Protein 7WZ5 (pdb70)

Foldseek 3Di:
DQQFFALVLLVLLLVLLPPFADAQDPVLVVCCVLQPQPPPQADDADVVRLVLLSLLLLLLVLLVLVLVVVVPADADDPVLGGRTNVVSVVVSNVSSVVRNVSNVVSVVDDDDCRRVSNSVSLSVQCPDSNRNRSSVNSSSVVSSVSSVCCCVRVVVSHHYD

Radius of gyration: 15.39 Å; Cα contacts (8 Å, |Δi|>4): 186; chains: 1; bounding box: 43×32×38 Å

Nearest PDB structures (foldseek):
  7wz5-assembly1_A  TM=1.006E+00  e=7.990E-25  Larimichthys crocea
  3piw-assembly1_A  TM=7.732E-01  e=2.034E-06  Danio rerio
  3oq3-assembly1_A  TM=6.898E-01  e=5.619E-03  Mus musculus
  3se4-assembly1_B  TM=6.788E-01  e=1.562E-02  Homo sapiens
  1b5l-assembly1_A  TM=5.083E-01  e=3.363E-02  Komagataella pastoris

Organism: Larimichthys crocea (NCBI:txid215358)

InterPro domains:
  IPR000471 Interferon alpha/beta/delta [PF00143] (36-172)
  IPR009079 Four-helical cytokine-like, core [G3DSA:1.20.1250.10] (24-180)
  IPR009079 Four-helical cytokine-like, core [SSF47266] (35-174)

CATH classification: 1.20.1250.10

Structure (mmCIF, N/CA/C/O backbone):
data_7WZ5
#
_entry.id   7WZ5
#
_cell.length_a   36.310
_cell.length_b   60.620
_cell.length_c   81.220
_cell.angle_alpha   90.00
_cell.angle_beta   90.00
_cell.angle_gamma   90.00
#
_symmetry.space_group_name_H-M   'P 21 21 21'
#
loop_
_entity.id
_entity.type
_entity.pdbx_description
1 polymer 'Interferon C'
2 non-polymer 2-acetamido-2-deoxy-beta-D-glucopyranose
3 water water
#
loop_
_atom_site.group_PDB
_atom_site.id
_atom_site.type_symbol
_atom_site.label_atom_id
_atom_site.label_alt_id
_atom_site.label_comp_id
_atom_site.label_asym_id
_atom_site.label_entity_id
_atom_site.label_seq_id
_atom_site.pdbx_PDB_ins_code
_atom_site.Cartn_x
_atom_site.Cartn_y
_atom_site.Cartn_z
_atom_site.occupancy
_atom_site.B_iso_or_equiv
_atom_site.auth_seq_id
_atom_site.auth_comp_id
_atom_site.auth_asym_id
_atom_site.auth_atom_id
_atom_site.pdbx_PDB_model_num
ATOM 1 N N . PRO A 1 1 ? 23.272 24.312 35.037 1.00 57.65 2 PRO A N 1
ATOM 2 C CA . PRO A 1 1 ? 23.436 23.653 36.337 1.00 58.73 2 PRO A CA 1
ATOM 3 C C . PRO A 1 1 ? 24.677 22.769 36.376 1.00 56.23 2 PRO A C 1
ATOM 4 O O . PRO A 1 1 ? 24.876 21.949 35.480 1.00 52.75 2 PRO A O 1
ATOM 8 N N . THR A 1 2 ? 25.503 22.939 37.405 1.00 59.74 3 THR A N 1
ATOM 9 C CA . THR A 1 2 ? 26.760 22.207 37.499 1.00 58.93 3 THR A CA 1
ATOM 10 C C . THR A 1 2 ? 26.607 20.817 38.117 1.00 56.03 3 THR A C 1
ATOM 11 O O . THR A 1 2 ? 27.606 20.095 38.209 1.00 57.55 3 THR A O 1
ATOM 15 N N . CYS A 1 3 ? 25.385 20.421 38.503 1.00 48.61 4 CYS A N 1
ATOM 16 C CA . CYS A 1 3 ? 25.075 19.145 39.159 1.00 41.99 4 CYS A CA 1
ATOM 17 C C . CYS A 1 3 ? 26.154 18.649 40.112 1.00 43.55 4 CYS A C 1
ATOM 18 O O . CYS A 1 3 ? 26.867 17.682 39.824 1.00 47.83 4 CYS A O 1
ATOM 21 N N . GLN A 1 4 ? 26.275 19.298 41.255 1.00 36.90 5 GLN A N 1
ATOM 22 C CA . GLN A 1 4 ? 27.204 18.855 42.274 1.00 35.50 5 GLN A CA 1
ATOM 23 C C . GLN A 1 4 ? 26.478 18.976 43.596 1.00 33.02 5 GLN A C 1
ATOM 24 O O . GLN A 1 4 ? 25.642 19.867 43.772 1.00 37.24 5 GLN A O 1
ATOM 30 N N . LEU A 1 5 ? 26.772 18.068 44.523 1.00 26.63 6 LEU A N 1
ATOM 31 C CA . LEU A 1 5 ? 26.261 18.213 45.872 1.00 22.07 6 LEU A CA 1
ATOM 32 C C . LEU A 1 5 ? 27.328 18.948 46.667 1.00 21.14 6 LEU A C 1
ATOM 33 O O . LEU A 1 5 ? 28.482 18.505 46.736 1.00 21.95 6 LEU A O 1
ATOM 38 N N . GLU A 1 6 ? 26.932 20.053 47.273 1.00 20.26 7 GLU A N 1
ATOM 39 C CA . GLU A 1 6 ? 27.849 20.862 48.052 1.00 21.21 7 GLU A CA 1
ATOM 40 C C . GLU A 1 6 ? 28.091 20.200 49.402 1.00 19.35 7 GLU A C 1
ATOM 41 O O . GLU A 1 6 ? 27.146 19.956 50.169 1.00 18.58 7 GLU A O 1
ATOM 47 N N . GLY A 1 7 ? 29.358 19.921 49.695 1.00 19.51 8 GLY A N 1
ATOM 48 C CA . GLY A 1 7 ? 29.685 19.248 50.940 1.00 19.30 8 GLY A CA 1
ATOM 49 C C . GLY A 1 7 ? 29.262 20.032 52.163 1.00 21.18 8 GLY A C 1
ATOM 50 O O . GLY A 1 7 ? 28.815 19.456 53.152 1.00 19.99 8 GLY A O 1
ATOM 51 N N . ASP A 1 8 ? 29.368 21.354 52.101 1.00 20.99 9 ASP A N 1
ATOM 52 C CA . ASP A 1 8 ? 29.006 22.161 53.257 1.00 21.17 9 ASP A CA 1
ATOM 53 C C . ASP A 1 8 ? 27.525 22.055 53.559 1.00 20.68 9 ASP A C 1
ATOM 54 O O . ASP A 1 8 ? 27.128 22.091 54.727 1.00 20.91 9 ASP A O 1
ATOM 59 N N . LEU A 1 9 ? 26.689 21.896 52.529 1.00 19.26 10 LEU A N 1
ATOM 60 C CA . LEU A 1 9 ? 25.265 21.688 52.759 1.00 19.49 10 LEU A CA 1
ATOM 61 C C . LEU A 1 9 ? 24.999 20.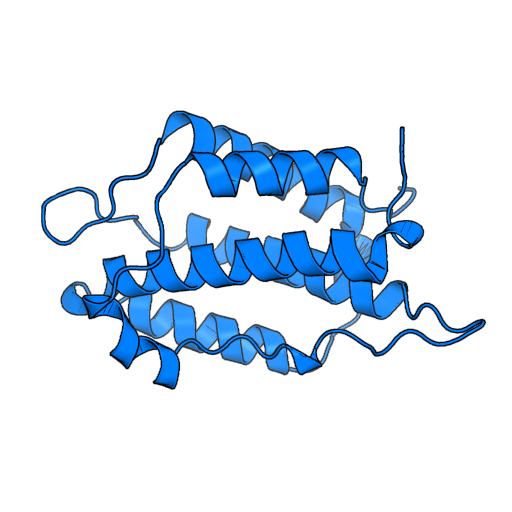315 53.343 1.00 18.98 10 LEU A C 1
ATOM 62 O O . LEU A 1 9 ? 24.129 20.164 54.210 1.00 19.31 10 LEU A O 1
ATOM 67 N N . VAL A 1 10 ? 25.691 19.294 52.838 1.00 18.07 11 VAL A N 1
ATOM 68 C CA . VAL A 1 10 ? 25.503 17.946 53.361 1.00 18.14 11 VAL A CA 1
ATOM 69 C C . VAL A 1 10 ? 25.916 17.888 54.822 1.00 20.27 11 VAL A C 1
ATOM 70 O O . VAL A 1 10 ? 25.210 17.309 55.657 1.00 19.92 11 VAL A O 1
ATOM 74 N N . GLN A 1 11 ? 27.047 18.512 55.154 1.00 18.78 12 GLN A N 1
ATOM 75 C CA . GLN A 1 11 ? 27.542 18.508 56.526 1.00 19.13 12 GLN A CA 1
ATOM 76 C C . GLN A 1 11 ? 26.585 19.249 57.447 1.00 21.05 12 GLN A C 1
ATOM 77 O O . GLN A 1 11 ? 26.272 18.766 58.543 1.00 21.47 12 GLN A O 1
ATOM 83 N N . SER A 1 12 ? 26.084 20.405 57.005 1.00 18.86 13 SER A N 1
ATOM 84 C CA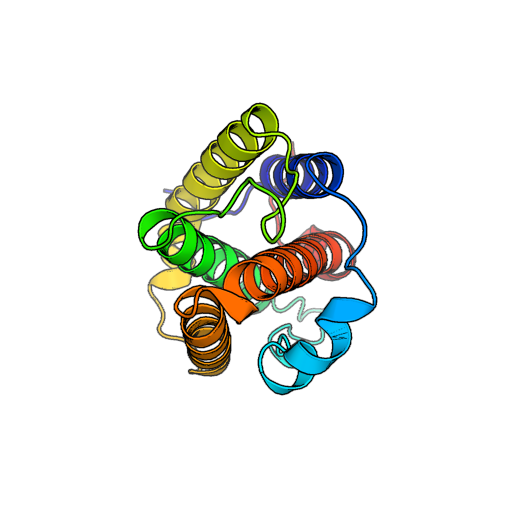 . SER A 1 12 ? 25.154 21.171 57.826 1.00 19.32 13 SER A CA 1
ATOM 85 C C . SER A 1 12 ? 23.821 20.459 57.950 1.00 19.65 13 SER A C 1
ATOM 86 O O . SER A 1 12 ? 23.193 20.494 59.018 1.00 19.84 13 SER A O 1
ATOM 89 N N . ALA A 1 13 ? 23.355 19.815 56.875 1.00 18.59 14 ALA A N 1
ATOM 90 C CA . ALA A 1 13 ? 22.134 19.018 56.988 1.00 19.83 14 ALA A CA 1
ATOM 91 C C . ALA A 1 13 ? 22.302 17.914 58.018 1.00 20.12 14 ALA A C 1
ATOM 92 O O . ALA A 1 13 ? 21.399 17.666 58.826 1.00 20.47 14 ALA A O 1
ATOM 94 N N . HIS A 1 14 ? 23.439 17.226 57.996 1.00 18.03 15 HIS A N 1
ATOM 95 C CA . HIS A 1 14 ? 23.680 16.188 58.985 1.00 17.98 15 HIS A CA 1
ATOM 96 C C . HIS A 1 14 ? 23.642 16.765 60.395 1.00 21.83 15 HIS A C 1
ATOM 97 O O . HIS A 1 14 ? 23.040 16.176 61.302 1.00 20.81 15 HIS A O 1
ATOM 104 N N . HIS A 1 15 ? 24.300 17.906 60.608 1.00 19.34 16 HIS A N 1
ATOM 105 C CA . HIS A 1 15 ? 24.349 18.475 61.950 1.00 20.53 16 HIS A CA 1
ATOM 106 C C . HIS A 1 15 ? 22.961 18.874 62.434 1.00 20.49 16 HIS A C 1
ATOM 107 O O . HIS A 1 15 ? 22.607 18.623 63.594 1.00 22.55 16 HIS A O 1
ATOM 114 N N . LEU A 1 16 ? 22.154 19.480 61.564 1.00 19.57 17 LEU A N 1
ATOM 115 C CA . LEU A 1 16 ? 20.804 19.867 61.961 1.00 19.36 17 LEU A CA 1
ATOM 116 C C . LEU A 1 16 ? 19.972 18.641 62.301 1.00 19.78 17 LEU A C 1
ATOM 117 O O . LEU A 1 16 ? 19.249 18.630 63.304 1.00 21.67 17 LEU A O 1
ATOM 122 N N . LEU A 1 17 ? 20.039 17.612 61.461 1.00 18.78 18 LEU A N 1
ATOM 123 C CA . LEU A 1 17 ? 19.280 16.397 61.722 1.00 17.43 18 LEU A CA 1
ATOM 124 C C . LEU A 1 17 ? 19.736 15.732 63.016 1.00 20.41 18 LEU A C 1
ATOM 125 O O . LEU A 1 17 ? 18.912 15.194 63.770 1.00 20.72 18 LEU A O 1
ATOM 130 N N . ARG A 1 18 ? 21.044 15.747 63.285 1.00 19.40 19 ARG A N 1
ATOM 131 C CA . ARG A 1 18 ? 21.569 15.206 64.533 1.00 21.74 19 ARG A CA 1
ATOM 132 C C . ARG A 1 18 ? 21.026 15.969 65.733 1.00 22.40 19 ARG A C 1
ATOM 133 O O . ARG A 1 18 ? 20.634 15.367 66.740 1.00 23.24 19 ARG A O 1
ATOM 141 N N . ASP A 1 19 ? 20.960 17.293 65.624 1.00 21.58 20 ASP A N 1
ATOM 142 C CA . ASP A 1 19 ? 20.700 18.145 66.765 1.00 22.47 20 ASP A CA 1
ATOM 143 C C . ASP A 1 19 ? 19.217 18.235 67.068 1.00 24.80 20 ASP A C 1
ATOM 144 O O . ASP A 1 19 ? 18.846 18.622 68.177 1.00 28.61 20 ASP A O 1
ATOM 149 N N . LEU A 1 20 ? 18.360 17.885 66.121 1.00 25.61 21 LEU A N 1
ATOM 150 C CA . LEU A 1 20 ? 16.936 18.110 66.305 1.00 27.26 21 LEU A CA 1
ATOM 151 C C . LEU A 1 20 ? 16.239 16.988 67.048 1.00 26.24 21 LEU A C 1
ATOM 152 O O . LEU A 1 20 ? 15.071 17.150 67.417 1.00 28.96 21 LEU A O 1
ATOM 157 N N . GLY A 1 21 ? 16.927 15.878 67.303 1.00 26.04 22 GLY A N 1
ATOM 158 C CA . GLY A 1 21 ? 16.327 14.749 67.986 1.00 26.45 22 GLY A CA 1
ATOM 159 C C . GLY A 1 21 ? 17.295 14.025 68.899 1.00 26.81 22 GLY A C 1
ATOM 160 O O . GLY A 1 21 ? 18.333 14.566 69.286 1.00 29.94 22 GLY A O 1
ATOM 161 N N . ALA A 1 22 ? 16.961 12.787 69.248 1.00 30.25 23 ALA A N 1
ATOM 162 C CA . ALA A 1 22 ? 17.758 12.032 70.210 1.00 31.80 23 ALA A CA 1
ATOM 163 C C . ALA A 1 22 ? 18.134 10.681 69.620 1.00 32.76 23 ALA A C 1
ATOM 164 O O . ALA A 1 22 ? 17.860 10.420 68.446 1.00 32.58 23 ALA A O 1
ATOM 166 N N . ASP A 1 23 ? 18.754 9.813 70.415 1.00 33.24 24 ASP A N 1
ATOM 167 C CA . ASP A 1 23 ? 19.117 8.495 69.915 1.00 35.67 24 ASP A CA 1
ATOM 168 C C . ASP A 1 23 ? 17.869 7.674 69.617 1.00 30.26 24 ASP A C 1
ATOM 169 O O . ASP A 1 23 ? 16.805 7.879 70.207 1.00 31.28 24 ASP A O 1
ATOM 174 N N . PHE A 1 24 ? 18.014 6.743 68.685 1.00 30.91 25 PHE A N 1
ATOM 175 C CA . PHE A 1 24 ? 16.956 5.804 68.344 1.00 27.26 25 PHE A CA 1
ATOM 176 C C . PHE A 1 24 ? 16.575 5.008 69.584 1.00 27.45 25 PHE A C 1
ATOM 177 O O . PHE A 1 24 ? 17.449 4.370 70.188 1.00 31.17 25 PHE A O 1
ATOM 185 N N . PRO A 1 25 ? 15.310 5.013 69.999 1.00 25.67 26 PRO A N 1
ATOM 186 C CA . PRO A 1 25 ? 14.958 4.401 71.284 1.00 27.32 26 PRO A CA 1
ATOM 187 C C . PRO A 1 25 ? 14.815 2.892 71.188 1.00 27.01 26 PRO A C 1
ATOM 188 O O . PRO A 1 25 ? 14.430 2.335 70.157 1.00 26.40 26 PRO A O 1
ATOM 192 N N . GLU A 1 26 ? 15.108 2.231 72.312 1.00 27.95 27 GLU A N 1
ATOM 193 C CA . GLU A 1 26 ? 15.090 0.771 72.347 1.00 30.41 27 GLU A CA 1
ATOM 194 C C . GLU A 1 26 ? 13.728 0.201 71.971 1.00 27.51 27 GLU A C 1
ATOM 195 O O . GLU A 1 26 ? 13.648 -0.845 71.317 1.00 26.79 27 GLU A O 1
ATOM 201 N N . HIS A 1 27 ? 12.641 0.867 72.364 1.00 28.24 28 HIS A N 1
ATOM 202 C CA . HIS A 1 27 ? 11.331 0.292 72.080 1.00 29.16 28 HIS A CA 1
ATOM 203 C C . HIS A 1 27 ? 11.016 0.239 70.592 1.00 26.15 28 HIS A C 1
ATOM 204 O O . HIS A 1 27 ? 10.076 -0.462 70.203 1.00 31.69 28 HIS A O 1
ATOM 211 N N . CYS A 1 28 ? 11.775 0.944 69.750 1.00 24.44 29 CYS A N 1
ATOM 212 C CA . CYS A 1 28 ? 11.554 0.910 68.310 1.00 24.38 29 CYS A CA 1
ATOM 213 C C . CYS A 1 28 ? 12.331 -0.192 67.602 1.00 22.99 29 CYS A C 1
ATOM 214 O O . CYS A 1 28 ? 12.157 -0.355 66.391 1.00 23.09 29 CYS A O 1
ATOM 217 N N . LEU A 1 29 ? 13.161 -0.950 68.324 1.00 23.03 30 LEU A N 1
ATOM 218 C CA . LEU A 1 29 ? 13.940 -2.028 67.714 1.00 23.82 30 LEU A CA 1
ATOM 219 C C . LEU A 1 29 ? 13.153 -2.971 66.813 1.00 23.23 30 LEU A C 1
ATOM 220 O O . LEU A 1 29 ? 13.701 -3.369 65.773 1.00 22.59 30 LEU A O 1
ATOM 225 N N . PRO A 1 30 ? 11.936 -3.413 67.144 1.00 22.70 31 PRO A N 1
ATOM 226 C CA . PRO A 1 30 ? 11.258 -4.360 66.241 1.00 22.80 31 PRO A CA 1
ATOM 227 C C . PRO A 1 30 ? 11.093 -3.840 64.824 1.00 21.99 31 PRO A C 1
ATOM 228 O O . PRO A 1 30 ? 11.096 -4.634 63.872 1.00 23.13 31 PRO A O 1
ATOM 232 N N . TYR A 1 31 ? 11.001 -2.527 64.642 1.00 21.98 32 TYR A N 1
ATOM 233 C CA . TYR A 1 31 ? 10.783 -1.995 63.304 1.00 21.39 32 TYR A CA 1
ATOM 234 C C . TYR A 1 31 ? 11.997 -2.131 62.399 1.00 22.44 32 TYR A C 1
ATOM 235 O O . TYR A 1 31 ? 11.899 -1.806 61.210 1.00 22.23 32 TYR A O 1
ATOM 244 N N . ASN A 1 32 ? 13.134 -2.597 62.917 1.00 21.48 33 ASN A N 1
ATOM 245 C CA . ASN A 1 32 ? 14.293 -2.836 62.070 1.00 20.87 33 ASN A CA 1
ATOM 246 C C . ASN A 1 32 ? 14.046 -3.963 61.073 1.00 22.25 33 ASN A C 1
ATOM 247 O O . ASN A 1 32 ? 14.733 -4.031 60.048 1.00 23.29 33 ASN A O 1
ATOM 252 N N . ALA A 1 33 ? 13.073 -4.838 61.340 1.00 21.21 34 ALA A N 1
ATOM 253 C CA . ALA A 1 33 ? 12.693 -5.848 60.357 1.00 20.44 34 ALA A CA 1
ATOM 254 C C . ALA A 1 33 ? 12.122 -5.209 59.094 1.00 23.09 34 ALA A C 1
ATOM 255 O O . ALA A 1 33 ? 12.328 -5.724 57.989 1.00 26.81 34 ALA A O 1
ATOM 257 N N . GLN A 1 34 ? 11.407 -4.102 59.241 1.00 21.43 35 GLN A N 1
ATOM 258 C CA . GLN A 1 34 ? 10.787 -3.378 58.141 1.00 23.83 35 GLN A CA 1
ATOM 259 C C . GLN A 1 34 ? 11.666 -2.274 57.606 1.00 22.52 35 GLN A C 1
ATOM 260 O O . GLN A 1 34 ? 11.692 -2.042 56.393 1.00 25.32 35 GLN A O 1
ATOM 266 N N . ILE A 1 35 ? 12.389 -1.591 58.474 1.00 19.21 36 ILE A N 1
ATOM 267 C CA . ILE A 1 35 ? 13.134 -0.393 58.108 1.00 19.69 36 ILE A CA 1
ATOM 268 C C . ILE A 1 35 ? 14.600 -0.712 58.346 1.00 21.56 36 ILE A C 1
ATOM 269 O O . ILE A 1 35 ? 15.122 -0.570 59.455 1.00 21.88 36 ILE A O 1
ATOM 274 N N . SER A 1 36 ? 15.263 -1.161 57.281 1.00 23.50 37 SER A N 1
ATOM 275 C CA . SER A 1 36 ? 16.639 -1.644 57.295 1.00 25.00 37 SER A CA 1
ATOM 276 C C . SER A 1 36 ? 17.301 -1.024 56.078 1.00 23.61 37 SER A C 1
ATOM 277 O O . SER A 1 36 ? 17.033 -1.439 54.945 1.00 24.41 37 SER A O 1
ATOM 280 N N . PHE A 1 37 ? 18.133 -0.022 56.296 1.00 21.92 38 PHE A N 1
ATOM 281 C CA . PHE A 1 37 ? 18.660 0.710 55.154 1.00 22.60 38 PHE A CA 1
ATOM 282 C C . PHE A 1 37 ? 19.630 -0.184 54.401 1.00 23.45 38 PHE A C 1
ATOM 283 O O . PHE A 1 37 ? 20.490 -0.820 55.021 1.00 26.26 38 PHE A O 1
ATOM 291 N N . PRO A 1 38 ? 19.524 -0.273 53.091 1.00 24.54 39 PRO A N 1
ATOM 292 C CA . PRO A 1 38 ? 20.452 -1.124 52.342 1.00 28.18 39 PRO A CA 1
ATOM 293 C C . PRO A 1 38 ? 21.823 -0.470 52.265 1.00 29.01 39 PRO A C 1
ATOM 294 O O . PRO A 1 38 ? 22.109 0.259 51.317 1.00 29.79 39 PRO A O 1
ATOM 298 N N . SER A 1 39 ? 22.664 -0.689 53.277 1.00 30.43 40 SER A N 1
ATOM 299 C CA . SER A 1 39 ? 23.981 -0.066 53.295 1.00 35.05 40 SER A CA 1
ATOM 300 C C . SER A 1 39 ? 24.823 -0.462 52.088 1.00 38.16 40 SER A C 1
ATOM 301 O O . SER A 1 39 ? 25.747 0.276 51.718 1.00 36.91 40 SER A O 1
ATOM 304 N N . SER A 1 40 ? 24.521 -1.603 51.462 1.00 35.01 41 SER A N 1
ATOM 305 C CA . SER A 1 40 ? 25.180 -2.009 50.227 1.00 40.21 41 SER A CA 1
ATOM 306 C C . SER A 1 40 ? 24.841 -1.113 49.036 1.00 38.95 41 SER A C 1
ATOM 307 O O . SER A 1 40 ? 25.425 -1.302 47.960 1.00 42.38 41 SER A O 1
ATOM 310 N N . ALA A 1 41 ? 23.910 -0.165 49.186 1.00 38.35 42 ALA A N 1
ATOM 311 C CA . ALA A 1 41 ? 23.679 0.808 48.124 1.00 36.17 42 ALA A CA 1
ATOM 312 C C . ALA A 1 41 ? 24.922 1.648 47.866 1.00 36.83 42 ALA A C 1
ATOM 313 O O . ALA A 1 41 ? 25.170 2.052 46.726 1.00 36.02 42 ALA A O 1
ATOM 315 N N . PHE A 1 42 ? 25.731 1.897 48.908 1.00 35.19 43 PHE A N 1
ATOM 316 C CA . PHE A 1 42 ? 26.966 2.637 48.684 1.00 33.07 43 PHE A CA 1
ATOM 317 C C . PHE A 1 42 ? 28.000 1.718 48.038 1.00 36.23 43 PHE A C 1
ATOM 318 O O . PHE A 1 42 ? 28.106 0.548 48.405 1.00 40.38 43 PHE A O 1
ATOM 326 N N . PRO A 1 43 ? 28.782 2.238 47.101 1.00 33.64 44 PRO A N 1
ATOM 327 C CA . PRO A 1 43 ? 29.828 1.436 46.471 1.00 39.03 44 PRO A CA 1
ATOM 328 C C . PRO A 1 43 ? 31.060 1.361 47.361 1.00 40.89 44 PRO A C 1
ATOM 329 O O . PRO A 1 43 ? 31.260 2.168 48.272 1.00 42.32 44 PRO A O 1
ATOM 333 N N . ALA A 1 44 ? 31.884 0.359 47.088 1.00 43.58 45 ALA A N 1
ATOM 334 C CA . ALA A 1 44 ? 33.191 0.239 47.723 1.00 46.14 45 ALA A CA 1
ATOM 335 C C . ALA A 1 44 ? 34.199 0.995 46.863 1.00 47.24 45 ALA A C 1
ATOM 336 O O . ALA A 1 44 ? 34.557 0.539 45.774 1.00 49.90 45 ALA A O 1
ATOM 338 N N . ALA A 1 45 ? 34.645 2.154 47.341 1.00 42.42 46 ALA A N 1
ATOM 339 C CA . ALA A 1 45 ? 35.630 2.935 46.603 1.00 45.52 46 ALA A CA 1
ATOM 340 C C . ALA A 1 45 ? 36.976 2.224 46.583 1.00 53.13 46 ALA A C 1
ATOM 341 O O . ALA A 1 45 ? 37.407 1.647 47.586 1.00 54.04 46 ALA A O 1
ATOM 343 N N . THR A 1 46 ? 37.644 2.270 45.430 1.00 50.85 47 THR A N 1
ATOM 344 C CA . THR A 1 46 ? 38.979 1.711 45.266 1.00 56.74 47 THR A CA 1
ATOM 345 C C . THR A 1 46 ? 39.895 2.780 44.686 1.00 55.89 47 THR A C 1
ATOM 346 O O . THR A 1 46 ? 39.459 3.882 44.339 1.00 58.32 47 THR A O 1
ATOM 350 N N . ALA A 1 47 ? 41.181 2.447 44.588 1.00 60.04 48 ALA A N 1
ATOM 351 C CA . ALA A 1 47 ? 42.136 3.359 43.972 1.00 58.97 48 ALA A CA 1
ATOM 352 C C . ALA A 1 47 ? 41.770 3.582 42.508 1.00 56.55 48 ALA A C 1
ATOM 353 O O . ALA A 1 47 ? 41.596 2.625 41.749 1.00 56.79 48 ALA A O 1
ATOM 355 N N . ASN A 1 48 ? 41.633 4.853 42.121 1.00 54.45 49 ASN A N 1
ATOM 356 C CA . ASN A 1 48 ? 41.171 5.286 40.804 1.00 53.30 49 ASN A CA 1
ATOM 357 C C . ASN A 1 48 ? 39.703 4.993 40.523 1.00 47.67 49 ASN A C 1
ATOM 358 O O . ASN A 1 48 ? 39.239 5.271 39.410 1.00 45.28 49 ASN A O 1
ATOM 363 N N . HIS A 1 49 ? 38.950 4.456 41.481 1.00 49.09 50 HIS A N 1
ATOM 364 C CA . HIS A 1 49 ? 37.514 4.229 41.310 1.00 42.39 50 HIS A CA 1
ATOM 365 C C . HIS A 1 49 ? 36.782 4.704 42.552 1.00 35.66 50 HIS A C 1
ATOM 366 O O . HIS A 1 49 ? 36.283 3.901 43.349 1.00 35.47 50 HIS A O 1
ATOM 373 N N . PRO A 1 50 ? 36.686 6.021 42.744 1.00 29.84 51 PRO A N 1
ATOM 374 C CA . PRO A 1 50 ? 35.946 6.529 43.903 1.00 29.96 51 PRO A CA 1
ATOM 375 C C . PRO A 1 50 ? 34.452 6.276 43.824 1.00 27.13 51 PRO A C 1
ATOM 376 O O . PRO A 1 50 ? 33.760 6.435 44.841 1.00 28.49 51 PRO A O 1
ATOM 380 N N . GLN A 1 51 ? 33.938 5.894 42.659 1.00 26.04 52 GLN A N 1
ATOM 381 C CA . GLN A 1 51 ? 32.519 5.613 42.445 1.00 25.77 52 GLN A CA 1
ATOM 382 C C . GLN A 1 51 ? 31.640 6.751 42.957 1.00 25.06 52 GLN A C 1
ATOM 383 O O . GLN A 1 51 ? 30.643 6.554 43.659 1.00 26.56 52 GLN A O 1
ATOM 389 N N . CYS A 1 52 ? 32.022 7.968 42.571 1.00 25.68 53 CYS A N 1
ATOM 390 C CA . CYS A 1 52 ? 31.335 9.149 43.072 1.00 24.21 53 CYS A CA 1
ATOM 391 C C . CYS A 1 52 ? 29.917 9.253 42.542 1.00 23.13 53 CYS A C 1
ATOM 392 O O . CYS A 1 52 ? 29.020 9.684 43.272 1.00 22.34 53 CYS A O 1
ATOM 395 N N . HIS A 1 53 ? 29.682 8.869 41.285 1.00 25.03 54 HIS A N 1
ATOM 396 C CA . HIS A 1 53 ? 28.322 8.926 40.760 1.00 25.51 54 HIS A CA 1
ATOM 397 C C . HIS A 1 53 ? 27.354 8.109 41.612 1.00 25.32 54 HIS A C 1
ATOM 398 O O . HIS A 1 53 ? 26.276 8.594 41.979 1.00 25.45 54 HIS A O 1
ATOM 405 N N . LYS A 1 54 ? 27.723 6.870 41.949 1.00 24.15 55 LYS A N 1
ATOM 406 C CA . LYS A 1 54 ? 26.829 6.035 42.752 1.00 22.90 55 LYS A CA 1
ATOM 407 C C . LYS A 1 54 ? 26.721 6.551 44.185 1.00 23.48 55 LYS A C 1
ATOM 408 O O . LYS A 1 54 ? 25.637 6.531 44.775 1.00 22.29 55 LYS A O 1
ATOM 414 N N . SER A 1 55 ? 27.826 7.030 44.757 1.00 21.70 56 SER A N 1
ATOM 415 C CA . SER A 1 55 ? 27.788 7.549 46.121 1.00 21.15 56 SER A CA 1
ATOM 416 C C . SER A 1 55 ? 26.892 8.775 46.211 1.00 19.66 56 SER A C 1
ATOM 417 O O . SER A 1 55 ? 26.071 8.905 47.135 1.00 21.30 56 SER A O 1
ATOM 420 N N . LEU A 1 56 ? 27.036 9.697 45.256 1.00 19.36 57 LEU A N 1
ATOM 421 C CA . LEU A 1 56 ? 26.176 10.873 45.248 1.00 19.25 57 LEU A CA 1
ATOM 422 C C . LEU A 1 56 ? 24.729 10.499 44.980 1.00 20.07 57 LEU A C 1
ATOM 423 O O . LEU A 1 56 ? 23.817 11.127 45.532 1.00 19.47 57 LEU A O 1
ATOM 428 N N . TRP A 1 57 ? 24.495 9.478 44.155 1.00 19.53 58 TRP A N 1
ATOM 429 C CA . TRP A 1 57 ? 23.131 9.029 43.897 1.00 21.70 58 TRP A CA 1
ATOM 430 C C . TRP A 1 57 ? 22.457 8.569 45.181 1.00 21.72 58 TRP A C 1
ATOM 431 O O . TRP A 1 57 ? 21.310 8.936 45.453 1.00 22.16 58 TRP A O 1
ATOM 442 N N . VAL A 1 58 ? 23.156 7.771 45.992 1.00 20.10 59 VAL A N 1
ATOM 443 C CA . VAL A 1 58 ? 22.571 7.306 47.252 1.00 20.05 59 VAL A CA 1
ATOM 444 C C . VAL A 1 58 ? 22.150 8.486 48.113 1.00 19.45 59 VAL A C 1
ATOM 445 O O . VAL A 1 58 ? 21.042 8.513 48.658 1.00 20.32 59 VAL A O 1
ATOM 449 N N . VAL A 1 59 ? 23.033 9.475 48.266 1.00 17.55 60 VAL A N 1
ATOM 450 C CA . VAL A 1 59 ? 22.702 10.652 49.069 1.00 18.41 60 VAL A CA 1
ATOM 451 C C . VAL A 1 59 ? 21.534 11.419 48.464 1.00 18.16 60 VAL A C 1
ATOM 452 O O . VAL A 1 59 ? 20.573 11.773 49.158 1.00 17.69 60 VAL A O 1
ATOM 456 N N . HIS A 1 60 ? 21.625 11.749 47.181 1.00 17.27 61 HIS A N 1
ATOM 457 C CA . HIS A 1 60 ? 20.580 12.547 46.557 1.00 16.66 61 HIS A CA 1
ATOM 458 C C . HIS A 1 60 ? 19.244 11.816 46.569 1.00 19.45 61 HIS A C 1
ATOM 459 O O . HIS A 1 60 ? 18.207 12.409 46.890 1.00 18.93 61 HIS A O 1
ATOM 466 N N . GLU A 1 61 ? 19.245 10.534 46.197 1.00 18.86 62 GLU A N 1
ATOM 467 C CA . GLU A 1 61 ? 17.985 9.802 46.140 1.00 19.25 62 GLU A CA 1
ATOM 468 C C . GLU A 1 61 ? 17.382 9.620 47.526 1.00 19.52 62 GLU A C 1
ATOM 469 O O . GLU A 1 61 ? 16.159 9.697 47.684 1.00 20.29 62 GLU A O 1
ATOM 475 N N . SER A 1 62 ? 18.215 9.392 48.543 1.00 18.06 63 SER A N 1
ATOM 476 C CA . SER A 1 62 ? 17.692 9.296 49.904 1.00 17.79 63 SER A CA 1
ATOM 477 C C . SER A 1 62 ? 17.075 10.614 50.347 1.00 18.27 63 SER A C 1
ATOM 478 O O . SER A 1 62 ? 16.011 10.622 50.971 1.00 17.83 63 SER A O 1
ATOM 481 N N . LEU A 1 63 ? 17.732 11.735 50.054 1.00 16.01 64 LEU A N 1
ATOM 482 C CA . LEU A 1 63 ? 17.158 13.032 50.399 1.00 17.35 64 LEU A CA 1
ATOM 483 C C . LEU A 1 63 ? 15.896 13.330 49.594 1.00 18.29 64 LEU A C 1
ATOM 484 O O . LEU A 1 63 ? 14.945 13.913 50.134 1.00 19.37 64 LEU A O 1
ATOM 489 N N . ARG A 1 64 ? 15.871 12.969 48.303 1.00 17.37 65 ARG A N 1
ATOM 490 C CA . ARG A 1 64 ? 14.687 13.212 47.480 1.00 18.39 65 ARG A CA 1
ATOM 491 C C . ARG A 1 64 ? 13.505 12.403 47.993 1.00 19.93 65 ARG A C 1
ATOM 492 O O . ARG A 1 64 ? 12.404 12.929 48.182 1.00 19.59 65 ARG A O 1
ATOM 500 N N . GLU A 1 65 ? 13.728 11.116 48.246 1.00 19.18 66 GLU A N 1
ATOM 501 C CA . GLU A 1 65 ? 12.647 10.273 48.730 1.00 19.08 66 GLU A CA 1
ATOM 502 C C . GLU A 1 65 ? 12.206 10.687 50.127 1.00 19.54 66 GLU A C 1
ATOM 503 O O . GLU A 1 65 ? 11.009 10.656 50.436 1.00 19.34 66 GLU A O 1
ATOM 509 N N . ALA A 1 66 ? 13.148 11.072 50.990 1.00 18.91 67 ALA A N 1
ATOM 510 C CA . ALA A 1 66 ? 12.743 11.573 52.301 1.00 20.01 67 ALA A CA 1
ATOM 511 C C . ALA A 1 66 ? 11.922 12.850 52.176 1.00 19.81 67 ALA A C 1
ATOM 512 O O . ALA A 1 66 ? 10.997 13.073 52.967 1.00 21.61 67 ALA A O 1
ATOM 514 N N . GLY A 1 67 ? 12.233 13.693 51.196 1.00 19.47 68 GLY A N 1
ATOM 515 C CA . GLY A 1 67 ? 11.416 14.872 50.979 1.00 21.29 68 GLY A CA 1
ATOM 516 C C . GLY A 1 67 ? 9.979 14.511 50.673 1.00 22.64 68 GLY A C 1
ATOM 517 O O . GLY A 1 67 ? 9.044 15.147 51.178 1.00 23.65 68 GLY A O 1
ATOM 518 N N . LEU A 1 68 ? 9.776 13.468 49.864 1.00 21.14 69 LEU A N 1
ATOM 519 C CA . LEU A 1 68 ? 8.414 13.025 49.577 1.00 23.11 69 LEU A CA 1
ATOM 520 C C . LEU A 1 68 ? 7.728 12.507 50.831 1.00 21.82 69 LEU A C 1
ATOM 521 O O . LEU A 1 68 ? 6.547 12.783 51.060 1.00 23.42 69 LEU A O 1
ATOM 526 N N . VAL A 1 69 ? 8.468 11.779 51.662 1.00 20.37 70 VAL A N 1
ATOM 527 C CA . VAL A 1 69 ? 7.911 11.271 52.912 1.00 20.59 70 VAL A CA 1
ATOM 528 C C . VAL A 1 69 ? 7.444 12.418 53.801 1.00 21.57 70 VAL A C 1
ATOM 529 O O . VAL A 1 69 ? 6.343 12.381 54.362 1.00 23.29 70 VAL A O 1
ATOM 533 N N . PHE A 1 70 ? 8.275 13.457 53.947 1.00 21.73 71 PHE A N 1
ATOM 534 C CA . PHE A 1 70 ? 7.881 14.609 54.758 1.00 24.11 71 PHE A CA 1
ATOM 535 C C . PHE A 1 70 ? 6.665 15.303 54.166 1.00 26.37 71 PHE A C 1
ATOM 536 O O . PHE A 1 70 ? 5.791 15.779 54.902 1.00 27.76 71 PHE A O 1
ATOM 544 N N . GLN A 1 71 ? 6.596 15.390 52.841 1.00 23.30 72 GLN A N 1
ATOM 545 C CA . GLN A 1 71 ? 5.463 16.069 52.227 1.00 26.13 72 GLN A CA 1
ATOM 546 C C . GLN A 1 71 ? 4.175 15.295 52.473 1.00 27.84 72 GLN A C 1
ATOM 547 O O . GLN A 1 71 ? 3.119 15.891 52.714 1.00 28.02 72 GLN A O 1
ATOM 553 N N . ASP A 1 72 ? 4.249 13.969 52.485 1.00 25.04 73 ASP A N 1
ATOM 554 C CA . ASP A 1 72 ? 3.052 13.144 52.430 1.00 27.62 73 ASP A CA 1
ATOM 555 C C . ASP A 1 72 ? 2.562 12.641 53.780 1.00 27.51 73 ASP A C 1
ATOM 556 O O . ASP A 1 72 ? 1.505 12.019 53.832 1.00 29.93 73 ASP A O 1
ATOM 561 N N . ASN A 1 73 ? 3.296 12.876 54.865 1.00 28.16 74 ASN A N 1
ATOM 562 C CA . ASN A 1 73 ? 2.948 12.272 56.145 1.00 27.45 74 ASN A CA 1
ATOM 563 C C . ASN A 1 73 ? 3.096 13.291 57.263 1.00 29.98 74 ASN A C 1
ATOM 564 O O . ASN A 1 73 ? 4.092 14.016 57.320 1.00 31.00 74 ASN A O 1
ATOM 569 N N . ASP A 1 74 ? 2.110 13.324 58.159 1.00 32.16 75 ASP A N 1
ATOM 570 C CA . ASP A 1 74 ? 2.187 14.162 59.349 1.00 33.72 75 ASP A CA 1
ATOM 571 C C . ASP A 1 74 ? 3.085 13.515 60.396 1.00 30.80 75 ASP A C 1
ATOM 572 O O . ASP A 1 74 ? 3.051 12.298 60.598 1.00 35.51 75 ASP A O 1
ATOM 577 N N . ILE A 1 75 ? 3.856 14.337 61.097 1.00 30.16 76 ILE A N 1
ATOM 578 C CA . ILE A 1 75 ? 4.680 13.879 62.212 1.00 31.48 76 ILE A CA 1
ATOM 579 C C . ILE A 1 75 ? 3.853 13.953 63.493 1.00 32.54 76 ILE A C 1
ATOM 580 O O . ILE A 1 75 ? 3.369 15.044 63.841 1.00 35.47 76 ILE A O 1
ATOM 585 N N . PRO A 1 76 ? 3.667 12.847 64.213 1.00 31.58 77 PRO A N 1
ATOM 586 C CA . PRO A 1 76 ? 2.936 12.896 65.485 1.00 35.63 77 PRO A CA 1
ATOM 587 C C . PRO A 1 76 ? 3.796 13.530 66.568 1.00 37.24 77 PRO A C 1
ATOM 588 O O . PRO A 1 76 ? 5.018 13.367 66.598 1.00 37.90 77 PRO A O 1
ATOM 592 N N . VAL A 1 77 ? 3.142 14.262 67.470 1.00 41.74 78 VAL A N 1
ATOM 593 C CA . VAL A 1 77 ? 3.865 15.125 68.402 1.00 47.17 78 VAL A CA 1
ATOM 594 C C . VAL A 1 77 ? 3.582 14.805 69.865 1.00 52.50 78 VAL A C 1
ATOM 595 O O . VAL A 1 77 ? 4.428 15.045 70.734 1.00 56.24 78 VAL A O 1
ATOM 599 N N . GLY A 1 78 ? 2.397 14.286 70.161 1.00 52.10 79 GLY A N 1
ATOM 600 C CA . GLY A 1 78 ? 2.005 14.061 71.537 1.00 59.26 79 GLY A CA 1
ATOM 601 C C . GLY A 1 78 ? 2.733 12.889 72.157 1.00 60.62 79 GLY A C 1
ATOM 602 O O . GLY A 1 78 ? 3.819 12.491 71.727 1.00 58.08 79 GLY A O 1
ATOM 603 N N . GLU A 1 79 ? 2.129 12.339 73.203 1.00 65.56 80 GLU A N 1
ATOM 604 C CA . GLU A 1 79 ? 2.562 11.036 73.681 1.00 66.54 80 GLU A CA 1
ATOM 605 C C . GLU A 1 79 ? 2.291 10.006 72.593 1.00 61.14 80 GLU A C 1
ATOM 606 O O . GLU A 1 79 ? 1.236 10.016 71.954 1.00 61.12 80 GLU A O 1
ATOM 612 N N . GLY A 1 80 ? 3.264 9.132 72.361 1.00 56.00 81 GLY A N 1
ATOM 613 C CA . GLY A 1 80 ? 3.224 8.296 71.181 1.00 54.84 81 GLY A CA 1
ATOM 614 C C . GLY A 1 80 ? 3.670 8.989 69.916 1.00 47.35 81 GLY A C 1
ATOM 615 O O . GLY A 1 80 ? 3.518 8.421 68.828 1.00 45.75 81 GLY A O 1
ATOM 616 N N . GLY A 1 81 ? 4.200 10.209 70.021 1.00 46.75 82 GLY A N 1
ATOM 617 C CA . GLY A 1 81 ? 4.774 10.915 68.908 1.00 44.68 82 GLY A CA 1
ATOM 618 C C . GLY A 1 81 ? 6.279 11.044 69.023 1.00 38.82 82 GLY A C 1
ATOM 619 O O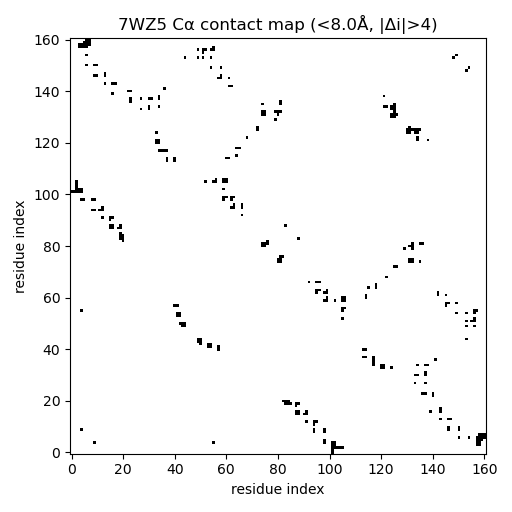 . GLY A 1 81 ? 6.943 10.315 69.772 1.00 43.36 82 GLY A O 1
ATOM 620 N N . VAL A 1 82 ? 6.828 11.988 68.274 1.00 35.23 83 VAL A N 1
ATOM 621 C CA . VAL A 1 82 ? 8.254 12.287 68.349 1.00 34.22 83 VAL A CA 1
ATOM 622 C C . VAL A 1 82 ? 8.409 13.672 68.955 1.00 37.84 83 VAL A C 1
ATOM 623 O O . VAL A 1 82 ? 7.513 14.521 68.858 1.00 38.79 83 VAL A O 1
ATOM 627 N N . THR A 1 83 ? 9.548 13.890 69.603 1.00 33.90 84 THR A N 1
ATOM 628 C CA . THR A 1 83 ? 9.869 15.172 70.224 1.00 37.69 84 THR A CA 1
ATOM 629 C C . THR A 1 83 ? 11.084 15.700 69.474 1.00 35.75 84 THR A C 1
ATOM 630 O O . THR A 1 83 ? 12.226 15.470 69.879 1.00 36.20 84 THR A O 1
ATOM 634 N N . TRP A 1 84 ? 10.830 16.389 68.369 1.00 31.27 85 TRP A N 1
ATOM 635 C CA . TRP A 1 84 ? 11.872 16.965 67.535 1.00 27.94 85 TRP A CA 1
ATOM 636 C C . TRP A 1 84 ? 11.825 18.485 67.631 1.00 31.13 85 TRP A C 1
ATOM 637 O O . TRP A 1 84 ? 10.773 19.078 67.898 1.00 35.89 85 TRP A O 1
ATOM 648 N N . ASN A 1 85 ? 12.983 19.111 67.433 1.00 26.65 86 ASN A N 1
ATOM 649 C CA . ASN A 1 85 ? 13.073 20.568 67.357 1.00 32.31 86 ASN A CA 1
ATOM 650 C C . ASN A 1 85 ? 12.498 21.011 66.015 1.00 30.62 86 ASN A C 1
ATOM 651 O O . ASN A 1 85 ? 13.113 20.795 64.967 1.00 27.30 86 ASN A O 1
ATOM 656 N N . ASP A 1 86 ? 11.300 21.603 66.034 1.00 34.02 87 ASP A N 1
ATOM 657 C CA . ASP A 1 86 ? 10.616 21.911 64.781 1.00 35.74 87 ASP A CA 1
ATOM 658 C C . ASP A 1 86 ? 11.353 22.968 63.964 1.00 34.07 87 ASP A C 1
ATOM 659 O O . ASP A 1 86 ? 11.346 22.910 62.728 1.00 31.70 87 ASP A O 1
ATOM 664 N N . GLN A 1 87 ? 12.004 23.921 64.627 1.00 33.62 88 GLN A N 1
ATOM 665 C CA . GLN A 1 87 ? 12.742 24.946 63.899 1.00 30.26 88 GLN A CA 1
ATOM 666 C C . GLN A 1 87 ? 13.943 24.350 63.179 1.00 29.71 88 GLN A C 1
ATOM 667 O O . GLN A 1 87 ? 14.190 24.660 62.009 1.00 27.94 88 GLN A O 1
ATOM 669 N N . LYS A 1 88 ? 14.696 23.484 63.853 1.00 26.63 89 LYS A N 1
ATOM 670 C CA . LYS A 1 88 ? 15.804 22.839 63.160 1.00 25.40 89 LYS A CA 1
ATOM 671 C C . LYS A 1 88 ? 15.314 21.877 62.087 1.00 24.30 89 LYS A C 1
ATOM 672 O O . LYS A 1 88 ? 15.993 21.693 61.069 1.00 23.55 89 LYS A O 1
ATOM 678 N N . LEU A 1 89 ? 14.140 21.269 62.279 1.00 23.84 90 LEU A N 1
ATOM 679 C CA . LEU A 1 89 ? 13.570 20.443 61.221 1.00 25.55 90 LEU A CA 1
ATOM 680 C C . LEU A 1 89 ? 13.305 21.260 59.963 1.00 23.63 90 LEU A C 1
ATOM 681 O O . LEU A 1 89 ? 13.657 20.836 58.856 1.00 23.03 90 LEU A O 1
ATOM 686 N N . GLU A 1 90 ? 12.687 22.435 60.114 1.00 26.44 91 GLU A N 1
ATOM 687 C CA . GLU A 1 90 ? 12.446 23.303 58.964 1.00 25.86 91 GLU A CA 1
ATOM 688 C C . GLU A 1 90 ? 13.758 23.702 58.301 1.00 27.28 91 GLU A C 1
ATOM 689 O O . GLU A 1 90 ? 13.868 23.704 57.068 1.00 25.93 91 GLU A O 1
ATOM 695 N N . ASP A 1 91 ? 14.776 24.018 59.104 1.00 24.89 92 ASP A N 1
ATOM 696 C CA . ASP A 1 91 ? 16.071 24.368 58.532 1.00 25.99 92 ASP A CA 1
ATOM 697 C C . ASP A 1 91 ? 16.675 23.181 57.792 1.00 25.72 92 ASP A C 1
ATOM 698 O O . ASP A 1 91 ? 17.214 23.334 56.689 1.00 24.76 92 ASP A O 1
ATOM 703 N N . PHE A 1 92 ? 16.578 21.982 58.372 1.00 21.30 93 PHE A N 1
ATOM 704 C CA . PHE A 1 92 ? 17.054 20.796 57.671 1.00 20.69 93 PHE A CA 1
ATOM 705 C C . PHE A 1 92 ? 16.345 20.625 56.338 1.00 22.90 93 PHE A C 1
ATOM 706 O O . PHE A 1 92 ? 16.983 20.322 55.322 1.00 21.41 93 PHE A O 1
ATOM 714 N N . GLN A 1 93 ? 15.023 20.805 56.317 1.00 21.67 94 GLN A N 1
ATOM 715 C CA . GLN A 1 93 ? 14.288 20.601 55.076 1.00 23.81 94 GLN A CA 1
ATOM 716 C C . GLN A 1 93 ? 14.692 21.617 54.018 1.00 24.18 94 GLN A C 1
ATOM 717 O O . GLN A 1 93 ? 14.693 21.301 52.821 1.00 25.55 94 GLN A O 1
ATOM 723 N N . ASN A 1 94 ? 15.029 22.838 54.432 1.00 24.46 95 ASN A N 1
ATOM 724 C CA . ASN A 1 94 ? 15.474 23.827 53.459 1.00 23.99 95 ASN A CA 1
ATOM 725 C C . ASN A 1 94 ? 16.801 23.423 52.836 1.00 24.32 95 ASN A C 1
ATOM 726 O O . ASN A 1 94 ? 16.990 23.568 51.622 1.00 25.07 95 ASN A O 1
ATOM 731 N N . LEU A 1 95 ? 17.728 22.897 53.641 1.00 21.91 96 LEU A N 1
ATOM 732 C CA . LEU A 1 95 ? 18.989 22.422 53.083 1.00 21.13 96 LEU A CA 1
ATOM 733 C C . LEU A 1 95 ? 18.763 21.190 52.227 1.00 23.43 96 LEU A C 1
ATOM 734 O O . LEU A 1 95 ? 19.350 21.057 51.147 1.00 21.66 96 LEU A O 1
ATOM 739 N N . GLN A 1 96 ? 17.905 20.286 52.694 1.00 19.78 97 GLN A N 1
ATOM 740 C CA . GLN A 1 96 ? 17.550 19.105 51.913 1.00 20.63 97 GLN A CA 1
ATOM 741 C C . GLN A 1 96 ? 17.011 19.495 50.534 1.00 23.50 97 GLN A C 1
ATOM 742 O O . GLN A 1 96 ? 17.433 18.940 49.513 1.00 21.86 97 GLN A O 1
ATOM 748 N N . TYR A 1 97 ? 16.080 20.455 50.481 1.00 21.49 98 TYR A N 1
ATOM 749 C CA . TYR A 1 97 ? 15.525 20.894 49.201 1.00 23.70 98 TYR A CA 1
ATOM 750 C C . TYR A 1 97 ? 16.605 21.451 48.282 1.00 23.69 98 TYR A C 1
ATOM 751 O O . TYR A 1 97 ? 16.605 21.178 47.075 1.00 24.83 98 TYR A O 1
ATOM 760 N N . ARG A 1 98 ? 17.508 22.266 48.829 1.00 22.23 99 ARG A N 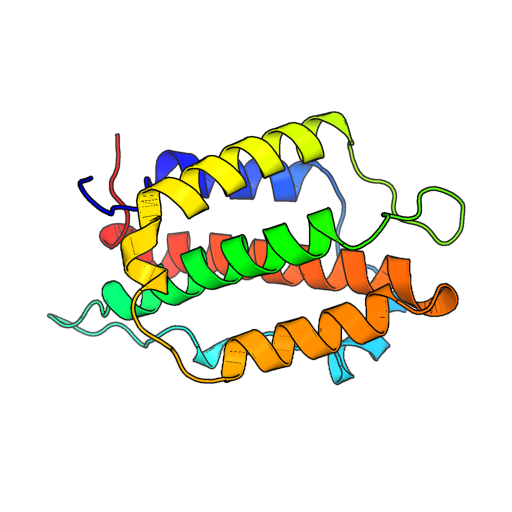1
ATOM 761 C CA . ARG A 1 98 ? 18.587 22.817 48.018 1.00 25.64 99 ARG A CA 1
ATOM 762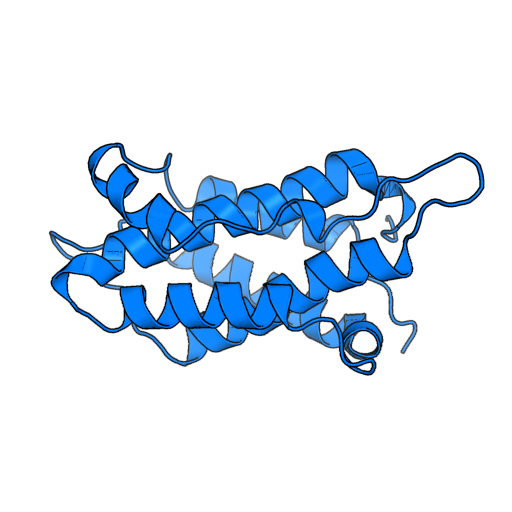 C C . ARG A 1 98 ? 19.445 21.705 47.431 1.00 23.14 99 ARG A C 1
ATOM 763 O O . ARG A 1 98 ? 19.817 21.757 46.251 1.00 23.27 99 ARG A O 1
ATOM 771 N N . LEU A 1 99 ? 19.774 20.699 48.247 1.00 21.47 100 LEU A N 1
ATOM 772 C CA . LEU A 1 99 ? 20.579 19.571 47.778 1.00 19.38 100 LEU A CA 1
ATOM 773 C C . LEU A 1 99 ? 19.837 18.767 46.717 1.00 20.48 100 LEU A C 1
ATOM 774 O O . LEU A 1 99 ? 20.436 18.358 45.713 1.00 20.95 100 LEU A O 1
ATOM 779 N N . VAL A 1 100 ? 18.536 18.542 46.901 1.00 19.11 101 VAL A N 1
ATOM 780 C CA . VAL A 1 100 ? 17.791 17.762 45.920 1.00 19.65 101 VAL A CA 1
ATOM 781 C C . VAL A 1 100 ? 17.722 18.502 44.587 1.00 23.32 101 VAL A C 1
ATOM 782 O O . VAL A 1 100 ? 17.856 17.898 43.514 1.00 23.52 101 VAL A O 1
ATOM 786 N N . GLU A 1 101 ? 17.503 19.818 44.626 1.00 24.06 102 GLU A N 1
ATOM 787 C CA . GLU A 1 101 ? 17.422 20.583 43.388 1.00 23.60 102 GLU A CA 1
ATOM 788 C C . GLU A 1 101 ? 18.778 20.641 42.697 1.00 26.80 102 GLU A C 1
ATOM 789 O O . GLU A 1 101 ? 18.880 20.392 41.491 1.00 26.94 102 GLU A O 1
ATOM 795 N N . GLU A 1 102 ? 19.845 20.941 43.444 1.00 24.62 103 GLU A N 1
ATOM 796 C CA . GLU A 1 102 ? 21.120 21.111 42.756 1.00 29.71 103 GLU A CA 1
ATOM 797 C C . GLU A 1 102 ? 21.650 19.804 42.193 1.00 26.78 103 GLU A C 1
ATOM 798 O O . GLU A 1 102 ? 22.410 19.831 41.219 1.00 32.74 103 GLU A O 1
ATOM 804 N N . GLY A 1 103 ? 21.244 18.666 42.754 1.00 25.97 104 GLY A N 1
ATOM 805 C CA . GLY A 1 103 ? 21.708 17.390 42.245 1.00 25.76 104 GLY A CA 1
ATOM 806 C C . GLY A 1 103 ? 20.717 16.676 41.348 1.00 27.19 104 GLY A C 1
ATOM 807 O O . GLY A 1 103 ? 20.766 15.449 41.238 1.00 27.80 104 GLY A O 1
ATOM 808 N N . SER A 1 104 ? 19.822 17.431 40.696 1.00 28.15 105 SER A N 1
ATOM 809 C CA . SER A 1 104 ? 18.754 16.828 39.899 1.00 29.92 105 SER A CA 1
ATOM 810 C C . SER A 1 104 ? 19.273 15.809 38.890 1.00 31.73 105 SER A C 1
ATOM 811 O O . SER A 1 104 ? 18.608 14.802 38.626 1.00 33.59 105 SER A O 1
ATOM 814 N N . CYS A 1 105 ? 20.459 16.041 38.319 1.00 32.22 106 CYS A N 1
ATOM 815 C CA . CYS A 1 105 ? 20.973 15.109 37.318 1.00 34.57 106 CYS A CA 1
ATOM 816 C C . CYS A 1 105 ? 21.211 13.716 37.887 1.00 34.60 106 CYS A C 1
ATOM 817 O O . CYS A 1 105 ? 21.233 12.743 37.129 1.00 37.13 106 CYS A O 1
ATOM 820 N N . LEU A 1 106 ? 21.392 13.593 39.202 1.00 32.25 107 LEU A N 1
ATOM 821 C CA . LEU A 1 106 ? 21.623 12.279 39.789 1.00 32.48 107 LEU A CA 1
ATOM 822 C C . LEU A 1 106 ? 20.364 11.429 39.774 1.00 37.03 107 LEU A C 1
ATOM 823 O O . LEU A 1 106 ? 20.449 10.197 39.737 1.00 43.75 107 LEU A O 1
ATOM 828 N N . SER A 1 107 ? 19.196 12.059 39.818 1.00 37.80 108 SER A N 1
ATOM 829 C CA . SER A 1 107 ? 17.932 11.345 39.745 1.00 40.27 108 SER A CA 1
ATOM 830 C C . SER A 1 107 ? 17.458 11.156 38.316 1.00 43.98 108 SER A C 1
ATOM 831 O O . SER A 1 107 ? 16.433 10.503 38.098 1.00 49.99 108 SER A O 1
ATOM 834 N N . SER A 1 108 ? 18.180 11.709 37.341 1.00 41.86 109 SER A N 1
ATOM 835 C CA . SER A 1 108 ? 17.795 11.563 35.945 1.00 42.13 109 SER A CA 1
ATOM 836 C C . SER A 1 108 ? 18.072 10.167 35.416 1.00 45.18 109 SER A C 1
ATOM 837 O O . SER A 1 108 ? 17.597 9.827 34.329 1.00 48.75 109 SER A O 1
ATOM 840 N N . VAL A 1 109 ? 18.844 9.372 36.151 1.00 51.38 110 VAL A N 1
ATOM 841 C CA . VAL A 1 109 ? 19.123 7.985 35.815 1.00 58.02 110 VAL A CA 1
ATOM 842 C C . VAL A 1 109 ? 18.356 7.115 36.799 1.00 59.35 110 VAL A C 1
ATOM 843 O O . VAL A 1 109 ? 18.532 7.239 38.018 1.00 60.58 110 VAL A O 1
ATOM 847 N N . ASN A 1 110 ? 17.482 6.260 36.276 1.00 60.81 111 ASN A N 1
ATOM 848 C CA . ASN A 1 110 ? 16.800 5.294 37.124 1.00 67.42 111 ASN A CA 1
ATOM 849 C C . ASN A 1 110 ? 17.818 4.374 37.778 1.00 69.50 111 ASN A C 1
ATOM 850 O O . ASN A 1 110 ? 18.727 3.862 37.120 1.00 72.00 111 ASN A O 1
ATOM 855 N N . GLY A 1 111 ? 17.680 4.192 39.089 1.00 68.21 112 GLY A N 1
ATOM 856 C CA . GLY A 1 111 ? 18.537 3.304 39.837 1.00 65.91 112 GLY A CA 1
ATOM 857 C C . GLY A 1 111 ? 17.877 1.964 40.096 1.00 67.16 112 GLY A C 1
ATOM 858 O O . GLY A 1 111 ? 16.789 1.658 39.602 1.00 67.42 112 GLY A O 1
ATOM 859 N N . SER A 1 112 ? 18.571 1.146 40.877 1.00 67.71 113 SER A N 1
ATOM 860 C CA . SER A 1 112 ? 17.990 -0.092 41.363 1.00 68.02 113 SER A CA 1
ATOM 861 C C . SER A 1 112 ? 16.810 0.219 42.277 1.00 63.34 113 SER A C 1
ATOM 862 O O . SER A 1 112 ? 16.743 1.279 42.905 1.00 61.89 113 SER A O 1
ATOM 865 N N . GLY A 1 113 ? 15.867 -0.716 42.346 1.00 64.09 114 GLY A N 1
ATOM 866 C CA . GLY A 1 113 ? 14.741 -0.526 43.238 1.00 57.04 114 GLY A CA 1
ATOM 867 C C . GLY A 1 113 ? 15.077 -0.597 44.712 1.00 49.00 114 GLY A C 1
ATOM 868 O O . GLY A 1 113 ? 14.166 -0.519 45.540 1.00 45.52 114 GLY A O 1
ATOM 869 N N . VAL A 1 114 ? 16.357 -0.735 45.065 1.00 49.27 115 VAL A N 1
ATOM 870 C CA . VAL A 1 114 ? 16.720 -0.988 46.457 1.00 47.47 115 VAL A CA 1
ATOM 871 C C . VAL A 1 114 ? 16.315 0.171 47.356 1.00 40.33 115 VAL A C 1
ATOM 872 O O . VAL A 1 114 ? 15.839 -0.038 48.478 1.00 43.11 115 VAL A O 1
ATOM 876 N N . LEU A 1 115 ? 16.479 1.405 46.882 1.00 38.34 116 LEU A N 1
ATOM 877 C CA . LEU A 1 115 ? 16.120 2.538 47.726 1.00 35.01 116 LEU A CA 1
ATOM 878 C C . LEU A 1 115 ? 14.608 2.722 47.777 1.00 35.31 116 LEU A C 1
ATOM 879 O O . LEU A 1 115 ? 14.043 2.973 48.849 1.00 33.68 116 LEU A O 1
ATOM 884 N N . SER A 1 116 ? 13.929 2.586 46.634 1.00 30.19 117 SER A N 1
ATOM 885 C CA . SER A 1 116 ? 12.481 2.738 46.628 1.00 32.13 117 SER A CA 1
ATOM 886 C C . SER A 1 116 ? 11.819 1.704 47.529 1.00 32.08 117 SER A C 1
ATOM 887 O O . SER A 1 116 ? 10.834 2.009 48.205 1.00 28.35 117 SER A O 1
ATOM 890 N N . SER A 1 117 ? 12.368 0.488 47.578 1.00 29.55 118 SER A N 1
ATOM 891 C CA . SER A 1 117 ? 11.804 -0.551 48.437 1.00 30.81 118 SER A CA 1
ATOM 892 C C . SER A 1 117 ? 11.946 -0.189 49.909 1.00 27.25 118 SER A C 1
ATOM 893 O O . SER A 1 117 ? 11.029 -0.414 50.709 1.00 27.10 118 SER A O 1
ATOM 896 N N . TYR A 1 118 ? 13.099 0.354 50.291 1.00 25.24 119 TYR A N 1
ATOM 897 C CA . TYR A 1 118 ? 13.273 0.835 51.654 1.00 23.37 119 TYR A CA 1
ATOM 898 C C . TYR A 1 118 ? 12.232 1.898 51.990 1.00 21.98 119 TYR A C 1
ATOM 899 O O . TYR A 1 118 ? 11.566 1.828 53.031 1.00 21.70 119 TYR A O 1
ATOM 908 N N . PHE A 1 119 ? 12.055 2.880 51.099 1.00 20.78 120 PHE A N 1
ATOM 909 C CA . PHE A 1 119 ? 11.116 3.960 51.384 1.00 21.14 120 PHE A CA 1
ATOM 910 C C . PHE A 1 119 ? 9.668 3.487 51.378 1.00 22.43 120 PHE A C 1
ATOM 911 O O . PHE A 1 119 ? 8.842 4.049 52.103 1.00 21.85 120 PHE A O 1
ATOM 919 N N . SER A 1 120 ? 9.342 2.468 50.580 1.00 23.45 121 SER A N 1
ATOM 920 C CA . SER A 1 120 ? 8.002 1.895 50.633 1.00 24.55 121 SER A CA 1
ATOM 921 C C . SER A 1 120 ? 7.744 1.265 51.997 1.00 22.28 121 SER A C 1
ATOM 922 O O . SER A 1 120 ? 6.641 1.383 52.547 1.00 24.79 121 SER A O 1
ATOM 925 N N . ASN A 1 121 ? 8.759 0.612 52.568 1.00 23.81 122 ASN A N 1
ATOM 926 C CA . ASN A 1 121 ? 8.608 0.042 53.900 1.00 23.66 122 ASN A CA 1
ATOM 927 C C . ASN A 1 121 ? 8.478 1.136 54.957 1.00 20.63 122 ASN A C 1
ATOM 928 O O . ASN A 1 121 ? 7.674 1.008 55.888 1.00 20.93 122 ASN A O 1
ATOM 9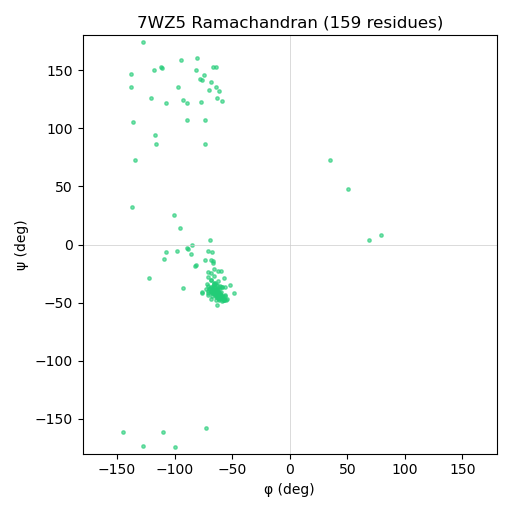33 N N . VAL A 1 122 ? 9.255 2.215 54.833 1.00 18.95 123 VAL A N 1
ATOM 934 C CA . VAL A 1 122 ? 9.127 3.329 55.772 1.00 19.01 123 VAL A CA 1
ATOM 935 C C . VAL A 1 122 ? 7.709 3.874 55.737 1.00 19.90 123 VAL A C 1
ATOM 936 O O . VAL A 1 122 ? 7.060 4.064 56.777 1.00 20.40 123 VAL A O 1
ATOM 940 N N . THR A 1 123 ? 7.209 4.126 54.529 1.00 20.52 124 THR A N 1
ATOM 941 C CA . THR A 1 123 ? 5.865 4.666 54.362 1.00 20.94 124 THR A CA 1
ATOM 942 C C . THR A 1 123 ? 4.822 3.783 55.035 1.00 22.57 124 THR A C 1
ATOM 943 O O . THR A 1 123 ? 3.907 4.287 55.692 1.00 23.69 124 THR A O 1
ATOM 947 N N . ALA A 1 124 ? 4.933 2.458 54.880 1.00 23.45 125 ALA A N 1
ATOM 948 C CA . ALA A 1 124 ? 3.934 1.578 55.483 1.00 26.17 125 ALA A CA 1
ATOM 949 C C . ALA A 1 124 ? 3.916 1.719 57.001 1.00 21.79 125 ALA A C 1
ATOM 950 O O . ALA A 1 124 ? 2.846 1.700 57.619 1.00 26.78 125 ALA A O 1
ATOM 952 N N . VAL A 1 125 ? 5.088 1.880 57.613 1.00 22.47 126 VAL A N 1
ATOM 953 C CA . VAL A 1 125 ? 5.169 2.058 59.058 1.00 22.26 126 VAL A CA 1
ATOM 954 C C . VAL A 1 125 ? 4.634 3.423 59.479 1.00 22.00 126 VAL A C 1
ATOM 955 O O . VAL A 1 125 ? 3.948 3.541 60.500 1.00 23.91 126 VAL A O 1
ATOM 959 N N . LEU A 1 126 ? 4.941 4.475 58.710 1.00 22.25 127 LEU A N 1
ATOM 960 C CA . LEU A 1 126 ? 4.471 5.819 59.060 1.00 22.22 127 LEU A CA 1
ATOM 961 C C . LEU A 1 126 ? 2.960 5.951 58.976 1.00 23.86 127 LEU A C 1
ATOM 962 O O . LEU A 1 126 ? 2.374 6.810 59.646 1.00 25.20 127 LEU A O 1
ATOM 967 N N . GLN A 1 127 ? 2.319 5.152 58.137 1.00 24.02 128 GLN A N 1
ATOM 968 C CA . GLN A 1 127 ? 0.914 5.331 57.812 1.00 27.15 128 GLN A CA 1
ATOM 969 C C . GLN A 1 127 ? 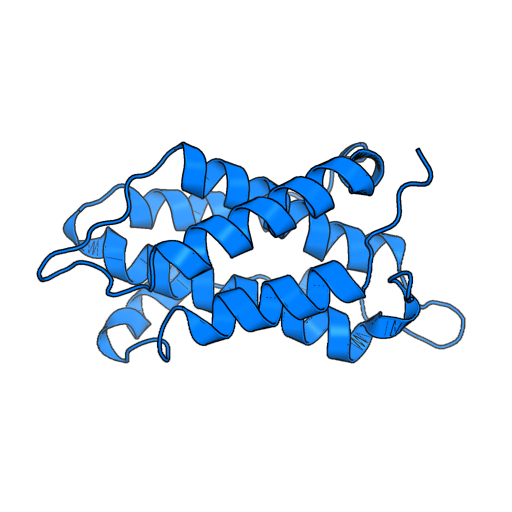-0.004 4.472 58.668 1.00 31.43 128 GLN A C 1
ATOM 970 O O . GLN A 1 127 ? -1.179 4.309 58.335 1.00 34.91 128 GLN A O 1
ATOM 976 N N . GLU A 1 128 ? 0.520 3.923 59.759 1.00 31.43 129 GLU A N 1
ATOM 977 C CA . GLU A 1 128 ? -0.271 3.330 60.823 1.00 33.62 129 GLU A CA 1
ATOM 978 C C . GLU A 1 128 ? 0.042 4.082 62.108 1.00 31.97 129 GLU A C 1
ATOM 979 O O . GLU A 1 128 ? 1.213 4.236 62.471 1.00 30.47 129 GLU A O 1
ATOM 985 N N . GLN A 1 129 ? -1.005 4.577 62.772 1.00 34.99 130 GLN A N 1
ATOM 986 C CA . GLN A 1 129 ? -0.812 5.479 63.903 1.00 37.10 130 GLN A CA 1
ATOM 987 C C . GLN A 1 129 ? 0.019 4.835 65.009 1.00 37.33 130 GLN A C 1
ATOM 988 O O . GLN A 1 129 ? 0.822 5.512 65.662 1.00 34.23 130 GLN A O 1
ATOM 990 N N . ASP A 1 130 ? -0.153 3.531 65.236 1.00 35.76 131 ASP A N 1
ATOM 991 C CA . ASP A 1 130 ? 0.542 2.902 66.352 1.00 35.80 131 ASP A CA 1
ATOM 992 C C . ASP A 1 130 ? 2.040 2.770 66.108 1.00 33.51 131 ASP A C 1
ATOM 993 O O . ASP A 1 130 ? 2.802 2.687 67.075 1.00 35.94 131 ASP A O 1
ATOM 998 N N . SER A 1 131 ? 2.481 2.748 64.853 1.00 29.31 132 SER A N 1
ATOM 999 C CA . SER A 1 131 ? 3.896 2.583 64.544 1.00 28.48 132 SER A CA 1
ATOM 1000 C C . SER A 1 131 ? 4.559 3.854 64.039 1.00 29.66 132 SER A C 1
ATOM 1001 O O . SER A 1 131 ? 5.782 3.863 63.862 1.00 27.07 132 SER A O 1
ATOM 1004 N N . ALA A 1 132 ? 3.796 4.928 63.811 1.00 26.10 133 ALA A N 1
ATOM 1005 C CA . ALA A 1 132 ? 4.312 6.072 63.056 1.00 25.13 133 ALA A CA 1
ATOM 1006 C C . ALA A 1 132 ? 5.543 6.692 63.706 1.00 25.00 133 ALA A C 1
ATOM 1007 O O . ALA A 1 132 ? 6.519 7.009 63.017 1.00 22.93 133 ALA A O 1
ATOM 1009 N N . ALA A 1 133 ? 5.515 6.900 65.026 1.00 24.53 134 ALA A N 1
ATOM 1010 C CA . ALA A 1 133 ? 6.634 7.577 65.678 1.00 22.72 134 ALA A CA 1
ATOM 1011 C C . ALA A 1 133 ? 7.922 6.780 65.529 1.00 23.31 134 ALA A C 1
ATOM 1012 O O . ALA A 1 133 ? 8.988 7.351 65.269 1.00 22.57 134 ALA A O 1
ATOM 1014 N N . CYS A 1 134 ? 7.841 5.452 65.671 1.00 23.95 135 CYS A N 1
ATOM 1015 C CA . CYS A 1 134 ? 9.033 4.634 65.483 1.00 24.51 135 CYS A CA 1
ATOM 1016 C C . CYS A 1 134 ? 9.517 4.692 64.045 1.00 22.79 135 CYS A C 1
ATOM 1017 O O . CYS A 1 134 ? 10.726 4.703 63.794 1.00 22.06 135 CYS A O 1
ATOM 1020 N N . GLY A 1 135 ? 8.588 4.739 63.085 1.00 21.87 136 GLY A N 1
ATOM 1021 C CA . GLY A 1 135 ? 8.988 4.890 61.693 1.00 20.99 136 GLY A CA 1
ATOM 1022 C C . GLY A 1 135 ? 9.746 6.179 61.450 1.00 20.57 136 GLY A C 1
ATOM 1023 O O . GLY A 1 135 ? 10.762 6.190 60.756 1.00 20.05 136 GLY A O 1
ATOM 1024 N N . TRP A 1 136 ? 9.268 7.284 62.031 1.00 19.63 137 TRP A N 1
ATOM 1025 C CA . TRP A 1 136 ? 9.964 8.554 61.857 1.00 18.47 137 TRP A CA 1
ATOM 1026 C C . TRP A 1 136 ? 11.352 8.501 62.470 1.00 18.41 137 TRP A C 1
ATOM 1027 O O . TRP A 1 136 ? 12.321 8.992 61.880 1.00 18.56 137 TRP A O 1
ATOM 1038 N N . MET A 1 137 ? 11.471 7.859 63.628 1.00 18.84 138 MET A N 1
ATOM 1039 C CA . MET A 1 137 ? 12.749 7.792 64.317 1.00 18.89 138 MET A CA 1
ATOM 1040 C C . MET A 1 137 ? 13.714 6.871 63.574 1.00 18.51 138 MET A C 1
ATOM 1041 O O . MET A 1 137 ? 14.906 7.169 63.485 1.00 18.72 138 MET A O 1
ATOM 1046 N N . ALA A 1 138 ? 13.208 5.782 62.983 1.00 19.17 139 ALA A N 1
ATOM 1047 C CA . ALA A 1 138 ? 14.062 4.913 62.175 1.00 17.75 139 ALA A CA 1
ATOM 1048 C C . ALA A 1 138 ? 14.516 5.618 60.904 1.00 17.82 139 ALA A C 1
ATOM 1049 O O . ALA A 1 138 ? 15.686 5.504 60.504 1.00 17.97 139 ALA A O 1
ATOM 1051 N N . LEU A 1 139 ? 13.613 6.350 60.257 1.00 17.30 140 LEU A N 1
ATOM 1052 C CA . LEU A 1 139 ? 14.003 7.093 59.066 1.00 16.92 140 LEU A CA 1
ATOM 1053 C C . LEU A 1 139 ? 15.083 8.105 59.401 1.00 17.28 140 LEU A C 1
ATOM 1054 O O . LEU A 1 139 ? 16.086 8.231 58.677 1.00 17.88 140 LEU A O 1
ATOM 1059 N N . ARG A 1 140 ? 14.897 8.855 60.482 1.00 16.58 141 ARG A N 1
ATOM 1060 C CA . ARG A 1 140 ? 15.907 9.825 60.866 1.00 16.68 141 ARG A CA 1
ATOM 1061 C C . ARG A 1 140 ? 17.240 9.145 61.146 1.00 17.44 141 ARG A C 1
ATOM 1062 O O . ARG A 1 140 ? 18.285 9.629 60.700 1.00 17.45 141 ARG A O 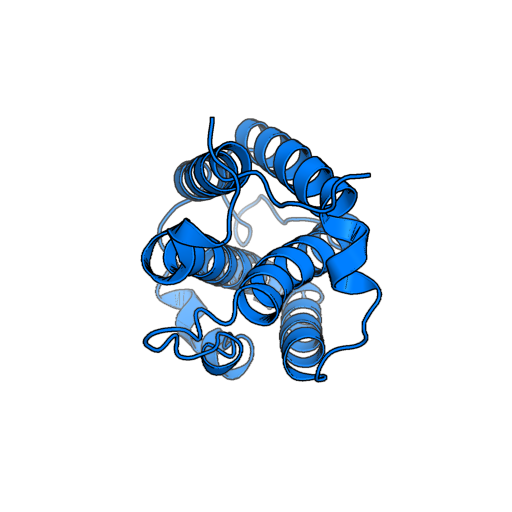1
ATOM 1070 N N . ARG A 1 141 ? 17.220 8.027 61.874 1.00 17.82 142 ARG A N 1
ATOM 1071 C CA . ARG A 1 141 ? 18.450 7.286 62.154 1.00 16.97 142 ARG A CA 1
ATOM 1072 C C . ARG A 1 141 ? 19.173 6.937 60.865 1.00 17.34 142 ARG A C 1
ATOM 1073 O O . ARG A 1 141 ? 20.393 7.099 60.752 1.00 17.79 142 ARG A O 1
ATOM 1081 N N . ASP A 1 142 ? 18.429 6.431 59.886 1.00 16.94 143 ASP A N 1
ATOM 1082 C CA . ASP A 1 142 ? 19.060 5.977 58.649 1.00 16.16 143 ASP A CA 1
ATOM 1083 C C . ASP A 1 142 ? 19.535 7.143 57.800 1.00 15.87 143 ASP A C 1
ATOM 1084 O O . ASP A 1 142 ? 20.598 7.059 57.176 1.00 16.59 143 ASP A O 1
ATOM 1089 N N . LEU A 1 143 ? 18.770 8.230 57.751 1.00 15.61 144 LEU A N 1
ATOM 1090 C CA . LEU A 1 143 ? 19.232 9.401 57.007 1.00 17.04 144 LEU A CA 1
ATOM 1091 C C . LEU A 1 143 ? 20.497 9.979 57.629 1.00 16.78 144 LEU A C 1
ATOM 1092 O O . LEU A 1 143 ? 21.417 10.405 56.907 1.00 17.14 144 LEU A O 1
ATOM 1097 N N . LEU A 1 144 ? 20.568 10.012 58.963 1.00 17.50 145 LEU A N 1
ATOM 1098 C CA . LEU A 1 144 ? 21.791 10.443 59.630 1.00 17.46 145 LEU A CA 1
ATOM 1099 C C . LEU A 1 144 ? 22.969 9.595 59.184 1.00 19.42 145 LEU A C 1
ATOM 1100 O O . LEU A 1 144 ? 24.055 10.125 58.889 1.00 18.81 145 LEU A O 1
ATOM 1105 N N . TRP A 1 145 ? 22.770 8.274 59.121 1.00 17.17 146 TRP A N 1
ATOM 1106 C CA . TRP A 1 145 ? 23.851 7.387 58.725 1.00 18.02 146 TRP A CA 1
ATOM 1107 C C . TRP A 1 145 ? 24.241 7.602 57.265 1.00 16.77 146 TRP A C 1
ATOM 1108 O O . TRP A 1 145 ? 25.428 7.599 56.927 1.00 18.36 146 TRP A O 1
ATOM 1119 N N . VAL A 1 146 ? 23.257 7.782 56.381 1.00 16.54 147 VAL A N 1
ATOM 1120 C CA . VAL A 1 146 ? 23.568 8.041 54.973 1.00 17.74 147 VAL A CA 1
ATOM 1121 C C . VAL A 1 146 ? 24.458 9.270 54.846 1.00 16.39 147 VAL A C 1
ATOM 1122 O O . VAL A 1 146 ? 25.472 9.257 54.138 1.00 17.56 147 VAL A O 1
ATOM 1126 N N . LEU A 1 147 ? 24.102 10.349 55.548 1.00 16.35 148 LEU A N 1
ATOM 1127 C CA . LEU A 1 147 ? 24.874 11.589 55.433 1.00 16.04 148 LEU A CA 1
ATOM 1128 C C . LEU A 1 147 ? 26.237 11.444 56.096 1.00 17.08 148 LEU A C 1
ATOM 1129 O O . LEU A 1 147 ? 27.262 11.837 55.518 1.00 18.38 148 LEU A O 1
ATOM 1134 N N . LYS A 1 148 ? 26.277 10.833 57.280 1.00 17.32 149 LYS A N 1
ATOM 1135 C CA . LYS A 1 148 ? 27.550 10.621 57.964 1.00 19.20 149 LYS A CA 1
ATOM 1136 C C . LYS A 1 148 ? 28.483 9.746 57.134 1.00 18.52 149 LYS A C 1
ATOM 1137 O O . LYS A 1 148 ? 29.672 10.050 56.983 1.00 19.96 149 LYS A O 1
ATOM 1143 N N . SER A 1 149 ? 27.952 8.627 56.624 1.00 18.32 150 SER A N 1
ATOM 1144 C CA . SER A 1 149 ? 28.778 7.689 55.874 1.00 20.45 150 SER A CA 1
ATOM 1145 C C . SER A 1 149 ? 29.279 8.305 54.584 1.00 21.06 150 SER A C 1
ATOM 1146 O O . SER A 1 149 ? 30.417 8.050 54.171 1.00 20.87 150 SER A O 1
ATOM 1149 N N . ALA A 1 150 ? 28.431 9.060 53.897 1.00 17.94 151 ALA A N 1
ATOM 1150 C CA . ALA A 1 150 ? 28.894 9.711 52.682 1.00 18.27 151 ALA A CA 1
ATOM 1151 C C . ALA A 1 150 ? 30.036 10.671 52.979 1.00 19.83 151 ALA A C 1
ATOM 1152 O O . ALA A 1 150 ? 31.010 10.727 52.229 1.00 20.06 151 ALA A O 1
ATOM 1154 N N . LEU A 1 151 ? 29.941 11.430 54.076 1.00 18.32 152 LEU A N 1
ATOM 1155 C CA . LEU A 1 151 ? 30.998 12.374 54.406 1.00 20.00 152 LEU A CA 1
ATOM 1156 C C . LEU A 1 151 ? 32.244 11.651 54.883 1.00 21.64 152 LEU A C 1
ATOM 1157 O O . LEU A 1 151 ? 33.364 12.109 54.637 1.00 23.34 152 LEU A O 1
ATOM 1162 N N . GLN A 1 152 ? 32.065 10.522 55.571 1.00 21.24 153 GLN A N 1
ATOM 1163 C CA . GLN A 1 152 ? 33.205 9.785 56.110 1.00 21.93 153 GLN A CA 1
ATOM 1164 C C . GLN A 1 152 ? 33.945 8.996 55.029 1.00 23.04 153 GLN A C 1
ATOM 1165 O O . GLN A 1 152 ? 35.178 8.939 55.027 1.00 26.38 153 GLN A O 1
ATOM 1171 N N . LYS A 1 153 ? 33.210 8.372 54.105 1.00 21.87 154 LYS A N 1
ATOM 1172 C CA . LYS A 1 153 ? 33.828 7.455 53.157 1.00 23.30 154 LYS A CA 1
ATOM 1173 C C . LYS A 1 153 ? 33.880 7.992 51.736 1.00 22.90 154 LYS A C 1
ATOM 1174 O O . LYS A 1 153 ? 34.612 7.437 50.905 1.00 25.73 154 LYS A O 1
ATOM 1180 N N . HIS A 1 154 ? 33.163 9.069 51.444 1.00 20.36 155 HIS A N 1
ATOM 1181 C CA . HIS A 1 154 ? 33.034 9.560 50.080 1.00 20.13 155 HIS A CA 1
ATOM 1182 C C . HIS A 1 154 ? 33.174 11.073 50.025 1.00 20.03 155 HIS A C 1
ATOM 1183 O O . HIS A 1 154 ? 32.572 11.730 49.168 1.00 19.05 155 HIS A O 1
ATOM 1190 N N . ARG A 1 155 ? 33.992 11.632 50.921 1.00 19.90 156 ARG A N 1
ATOM 1191 C CA . ARG A 1 155 ? 34.126 13.081 51.039 1.00 20.06 156 ARG A CA 1
ATOM 1192 C C . ARG A 1 155 ? 34.526 13.724 49.717 1.00 20.66 156 ARG A C 1
ATOM 1193 O O . ARG A 1 155 ? 34.026 14.800 49.368 1.00 21.74 156 ARG A O 1
ATOM 1201 N N . THR A 1 156 ? 35.372 13.040 48.945 1.00 20.91 157 THR A N 1
ATOM 1202 C CA . THR A 1 156 ? 35.936 13.572 47.710 1.00 22.77 157 THR A CA 1
ATOM 1203 C C . THR A 1 156 ? 34.881 13.781 46.641 1.00 23.20 157 THR A C 1
ATOM 1204 O O . THR A 1 156 ? 35.137 14.502 45.668 1.00 24.56 157 THR A O 1
ATOM 1208 N N . CYS A 1 157 ? 33.707 13.186 46.810 1.00 21.66 158 CYS A N 1
ATOM 1209 C CA . CYS A 1 157 ? 32.653 13.270 45.810 1.00 20.43 158 CYS A CA 1
ATOM 1210 C C . CYS A 1 157 ? 31.862 14.559 45.898 1.00 18.98 158 CYS A C 1
ATOM 1211 O O . CYS A 1 157 ? 31.167 14.910 44.941 1.00 21.06 158 CYS A O 1
ATOM 1214 N N . PHE A 1 158 ? 31.939 15.259 47.017 1.00 19.43 159 PHE A N 1
ATOM 1215 C CA . PHE A 1 158 ? 31.225 16.504 47.214 1.00 18.35 159 PHE A CA 1
ATOM 1216 C C . PHE A 1 158 ? 32.133 17.663 46.858 1.00 21.29 159 PHE A C 1
ATOM 1217 O O . PHE A 1 158 ? 33.358 17.540 46.854 1.00 21.97 159 PHE A O 1
ATOM 1225 N N . THR A 1 159 ? 31.523 18.800 46.561 1.00 21.27 160 THR A N 1
ATOM 1226 C CA . THR A 1 159 ? 32.285 20.007 46.288 1.00 21.88 160 THR A CA 1
ATOM 1227 C C . THR A 1 159 ? 32.355 20.868 47.544 1.00 26.76 160 THR A C 1
ATOM 1228 O O . THR A 1 159 ? 31.347 21.065 48.229 1.00 27.03 160 THR A O 1
ATOM 1232 N N . TRP A 1 160 ? 33.542 21.395 47.836 1.00 25.48 161 TRP A N 1
ATOM 1233 C CA . TRP A 1 160 ? 33.806 22.036 49.115 1.00 29.00 161 TRP A CA 1
ATOM 1234 C C . TRP A 1 160 ? 34.159 23.505 48.942 1.00 40.94 161 TRP A C 1
ATOM 1235 O O . TRP A 1 160 ? 34.710 23.910 47.915 1.00 39.33 161 TRP A O 1
ATOM 1246 N N . ARG A 1 161 ? 33.810 24.284 49.970 1.00 44.23 162 ARG A N 1
ATOM 1247 C CA . ARG A 1 161 ? 34.052 25.729 50.082 1.00 51.44 162 ARG A CA 1
ATOM 1248 C C . ARG A 1 161 ? 33.015 26.572 49.348 1.00 55.11 162 ARG A C 1
ATOM 1249 O O . ARG A 1 161 ? 32.275 27.334 49.974 1.00 57.40 162 ARG A O 1
#

B-factor: mean 30.62, std 11.74, range [15.61, 90.29]

Secondary structure (DSSP, 8-state):
-----BHHHHHHHHHHHHHTS-PPPGGGGGGGGT----GGGS---BTTB--HHHHHHHHHHHHHHHHHHHHHSPPP-STTS----HHHHHHHHHHHHHHHHHTHHHHTS---THHHHHHHHHHHHHTSTTTHHHHHHHHHHHHHHHHHHHHHH-GGGSB--

Solvent-accessible surface area: 8729 Å² total; per-residue (Å²): 182,110,33,75,1,74,0,65,38,0,65,49,0,19,71,31,1,115,71,4,23,79,135,48,35,145,130,0,94,95,53,51,86,80,0,76,25,26,67,98,8,22,17,84,54,89,100,148,114,59,87,31,108,69,1,19,15,0,0,1,20,0,0,77,22,0,25,78,8,27,146,93,18,138,46,41,120,51,190,65,18,8,132,37,66,110,70,74,9,105,68,0,62,86,36,6,151,113,0,30,90,27,0,53,61,6,44,93,75,160,46,66,45,70,1,58,70,10,6,71,64,0,41,63,10,12,100,101,100,133,8,8,11,10,0,0,30,0,2,16,64,11,4,31,95,1,1,120,5,0,25,119,133,7,124,108,16,10,55,54,267

Sequence (161 aa):
PTCQLEGDLVQSAHHLLRDLGADFPEHCLPYNAQISFPSSAFPAATANHPQCHKSLWVVHESLREAGLVFQDNDIPVGEGGVTWNDQKLEDFQNLQYRLVEEGSCLSSVNGSGVLSSYFSNVTAVLQEQDSAACGWMALRRDLLWVLKSALQKHRTCFTWR